Protein AF-A0A7S1C2R9-F1 (afdb_monomer_lite)

pLDDT: mean 73.94, std 21.94, range [29.36, 97.31]

Organism: NCBI:txid1486930

Sequence (151 aa):
DAVAAARERGIQVCCGVLPLAQVRETYSAVRFLAEHVPIEALYGLSLPQLSKRERRAVATRRAGKWSRDWEALGAGKGGKGVAWSPMLLCEELALARGYHLGQRGNKGRPDAHRAGLEILADAVDGLCGLAFAPPAPPGGAGEEDGDGGGA

Radius of gyration: 20.27 Å; chains: 1; bounding box: 37×37×85 Å

InterPro domains:
  IPR043358 Ras GTPase GNL1-like [PTHR45709] (8-136)

Foldseek 3Di:
DVLVVLLVVLVCLLQCVDPLVPDPDLQSNLQNLVVPFVLCVLLVFDQPQDDPVRLVVQQVPDPDPDDDDPVPPDPDPHDPRDDDGSQRSLQRQQLVVLAAPDDPGSPHRRPSSVSSSVVSVCSNVCVSPDDDDPPDPPPPDDPDDDPPDDD

Structure (mmCIF, N/CA/C/O backbone):
data_AF-A0A7S1C2R9-F1
#
_entry.id   AF-A0A7S1C2R9-F1
#
loop_
_atom_site.group_PDB
_atom_site.id
_atom_site.type_symbol
_atom_site.label_atom_id
_atom_site.label_alt_id
_atom_site.label_comp_id
_atom_site.label_asym_id
_atom_site.label_entity_id
_atom_site.label_seq_id
_atom_site.pdbx_PDB_ins_code
_atom_site.Cartn_x
_atom_site.Cartn_y
_atom_site.Cartn_z
_atom_site.occupancy
_atom_site.B_iso_or_equiv
_atom_site.auth_seq_id
_atom_site.auth_comp_id
_atom_site.auth_asym_id
_atom_site.auth_atom_id
_atom_site.pdbx_PDB_model_num
ATOM 1 N N . ASP A 1 1 ? 21.770 7.759 -6.870 1.00 72.88 1 ASP A N 1
ATOM 2 C CA . ASP A 1 1 ? 20.734 8.716 -6.435 1.00 72.88 1 ASP A CA 1
ATOM 3 C C . ASP A 1 1 ? 19.739 7.998 -5.521 1.00 72.88 1 ASP A C 1
ATOM 5 O O . ASP A 1 1 ? 19.388 6.858 -5.813 1.00 72.88 1 ASP A O 1
ATOM 9 N N . ALA A 1 2 ? 19.337 8.594 -4.396 1.00 74.62 2 ALA A N 1
ATOM 10 C CA . ALA A 1 2 ? 18.595 7.898 -3.331 1.00 74.62 2 ALA A CA 1
ATOM 11 C C . ALA A 1 2 ? 17.174 7.478 -3.753 1.00 74.62 2 ALA A C 1
ATOM 13 O O . ALA A 1 2 ? 16.669 6.446 -3.315 1.00 74.62 2 ALA A O 1
ATOM 14 N N . VAL A 1 3 ? 16.544 8.251 -4.643 1.00 75.31 3 VAL A N 1
ATOM 15 C CA . VAL A 1 3 ? 15.195 7.965 -5.161 1.00 75.31 3 VAL A CA 1
ATOM 16 C C . VAL A 1 3 ? 15.194 6.730 -6.065 1.00 75.31 3 VAL A C 1
ATOM 18 O O . VAL A 1 3 ? 14.299 5.895 -5.962 1.00 75.31 3 VAL A O 1
ATOM 21 N N . ALA A 1 4 ? 16.216 6.580 -6.911 1.00 81.19 4 ALA A N 1
ATOM 22 C CA . ALA A 1 4 ? 16.352 5.424 -7.793 1.00 81.19 4 ALA A CA 1
ATOM 23 C C . ALA A 1 4 ? 16.545 4.125 -6.993 1.00 81.19 4 ALA A C 1
ATOM 25 O O . ALA A 1 4 ? 15.860 3.141 -7.255 1.00 81.19 4 ALA A O 1
ATOM 26 N N . ALA A 1 5 ? 17.391 4.156 -5.956 1.00 84.06 5 ALA A N 1
ATOM 27 C CA . ALA A 1 5 ? 17.596 3.013 -5.064 1.00 84.06 5 ALA A CA 1
ATOM 28 C C . ALA A 1 5 ? 16.313 2.625 -4.302 1.00 84.06 5 ALA A C 1
ATOM 30 O O . ALA A 1 5 ? 16.008 1.443 -4.149 1.00 84.06 5 ALA A O 1
ATOM 31 N N . ALA A 1 6 ? 15.520 3.609 -3.858 1.00 82.81 6 ALA A N 1
ATOM 32 C CA . ALA A 1 6 ? 14.228 3.350 -3.221 1.00 82.81 6 ALA A CA 1
ATOM 33 C C . ALA A 1 6 ? 13.224 2.698 -4.187 1.00 82.81 6 ALA A C 1
ATOM 35 O O . ALA A 1 6 ? 12.493 1.794 -3.785 1.00 82.81 6 ALA A O 1
ATOM 36 N N . ARG A 1 7 ? 13.218 3.115 -5.461 1.00 86.81 7 ARG A N 1
ATOM 37 C CA . ARG A 1 7 ? 12.388 2.512 -6.513 1.00 86.81 7 ARG A CA 1
ATOM 38 C C . ARG A 1 7 ? 12.795 1.070 -6.803 1.00 86.81 7 ARG A C 1
ATOM 40 O O . ARG A 1 7 ? 11.932 0.202 -6.852 1.00 86.81 7 ARG A O 1
ATOM 47 N N . GLU A 1 8 ? 14.091 0.809 -6.956 1.00 91.19 8 GLU A N 1
ATOM 48 C CA . GLU A 1 8 ? 14.623 -0.541 -7.181 1.00 91.19 8 GLU A CA 1
ATOM 49 C C . GLU A 1 8 ? 14.257 -1.484 -6.030 1.00 91.19 8 GLU A C 1
ATOM 51 O O . GLU A 1 8 ? 13.727 -2.572 -6.251 1.00 91.19 8 GLU A O 1
ATOM 56 N N . ARG A 1 9 ? 14.438 -1.027 -4.786 1.00 90.81 9 ARG A N 1
ATOM 57 C CA . ARG A 1 9 ? 14.006 -1.778 -3.606 1.00 90.81 9 ARG A CA 1
ATOM 58 C C . ARG A 1 9 ? 12.491 -1.991 -3.584 1.00 90.81 9 ARG A C 1
ATOM 60 O O . ARG A 1 9 ? 12.044 -3.073 -3.224 1.00 90.81 9 ARG A O 1
ATOM 67 N N . GLY A 1 10 ? 11.708 -0.983 -3.970 1.00 92.69 10 GLY A N 1
ATOM 68 C CA . GLY A 1 10 ? 10.252 -1.085 -4.084 1.00 92.69 10 GLY A CA 1
ATOM 69 C C . GLY A 1 10 ? 9.824 -2.198 -5.039 1.00 92.69 10 GLY A C 1
ATOM 70 O O . GLY A 1 10 ? 8.987 -3.016 -4.669 1.00 92.69 10 GLY A O 1
ATOM 71 N N . ILE A 1 11 ? 10.464 -2.293 -6.208 1.00 94.06 11 ILE A N 1
ATOM 72 C CA . ILE A 1 11 ? 10.234 -3.376 -7.176 1.00 94.06 11 ILE A CA 1
ATOM 73 C C . ILE A 1 11 ? 10.551 -4.738 -6.551 1.00 94.06 11 ILE A C 1
ATOM 75 O O . ILE A 1 11 ? 9.721 -5.641 -6.606 1.00 94.06 11 ILE A O 1
ATOM 79 N N . GLN A 1 12 ? 11.711 -4.881 -5.902 1.00 94.56 12 GLN A N 1
ATOM 80 C CA . GLN A 1 12 ? 12.103 -6.144 -5.261 1.00 94.56 12 GLN A CA 1
ATOM 81 C C . GLN A 1 12 ? 11.098 -6.596 -4.191 1.00 94.56 12 GLN A C 1
ATOM 83 O O . GLN A 1 12 ? 10.835 -7.788 -4.063 1.00 94.56 12 GLN A O 1
ATOM 88 N N . VAL A 1 13 ? 10.520 -5.658 -3.436 1.00 95.81 13 VAL A N 1
ATOM 89 C CA . VAL A 1 13 ? 9.474 -5.949 -2.446 1.00 95.81 13 VAL A CA 1
ATOM 90 C C . VAL A 1 13 ? 8.178 -6.391 -3.125 1.00 95.81 13 VAL A C 1
ATOM 92 O O . VAL A 1 13 ? 7.631 -7.425 -2.757 1.00 95.81 13 VAL A O 1
ATOM 95 N N . CYS A 1 14 ? 7.704 -5.643 -4.126 1.00 94.25 14 CYS A N 1
ATOM 96 C CA . CYS A 1 14 ? 6.438 -5.938 -4.810 1.00 94.25 14 CYS A CA 1
ATOM 97 C C . CYS A 1 14 ? 6.479 -7.268 -5.572 1.00 94.25 14 CYS A C 1
ATOM 99 O O . CYS A 1 14 ? 5.459 -7.930 -5.703 1.00 94.25 14 CYS A O 1
ATOM 101 N N . CYS A 1 15 ? 7.655 -7.672 -6.053 1.00 93.56 15 CYS A N 1
ATOM 102 C CA . CYS A 1 15 ? 7.860 -8.950 -6.731 1.00 93.56 15 CYS A CA 1
ATOM 103 C C . CYS A 1 15 ? 8.222 -10.103 -5.776 1.00 93.56 15 CYS A C 1
ATOM 105 O O . CYS A 1 15 ? 8.597 -11.175 -6.245 1.00 93.56 15 CYS A O 1
ATOM 107 N N . GLY A 1 16 ? 8.186 -9.894 -4.454 1.00 93.38 16 GLY A N 1
ATOM 108 C CA . GLY A 1 16 ? 8.479 -10.935 -3.462 1.00 93.38 16 GLY A CA 1
ATOM 109 C C . GLY A 1 16 ? 9.948 -11.378 -3.396 1.00 93.38 16 GLY A C 1
ATOM 110 O O . GLY A 1 16 ? 10.258 -12.366 -2.736 1.00 93.38 16 GLY A O 1
ATOM 111 N N . VAL A 1 17 ? 10.868 -10.654 -4.045 1.00 95.56 17 VAL A N 1
ATOM 112 C CA . VAL A 1 17 ? 12.318 -10.916 -3.990 1.00 95.56 17 VAL A CA 1
ATOM 113 C C . VAL A 1 17 ? 12.869 -10.571 -2.607 1.00 95.56 17 VAL A C 1
ATOM 115 O O . VAL A 1 17 ? 13.676 -11.315 -2.051 1.00 95.56 17 VAL A O 1
ATOM 118 N N . LEU A 1 18 ? 12.420 -9.448 -2.031 1.00 93.75 18 LEU A N 1
ATOM 119 C CA . LEU A 1 18 ? 12.707 -9.102 -0.641 1.00 93.75 18 LEU A CA 1
ATOM 120 C C . LEU A 1 18 ? 11.584 -9.642 0.267 1.00 93.75 18 LEU A C 1
ATOM 122 O O . LEU A 1 18 ? 10.430 -9.255 0.077 1.00 93.75 18 LEU A O 1
ATOM 126 N N . PRO A 1 19 ? 11.891 -10.450 1.299 1.00 93.31 19 PRO A N 1
ATOM 127 C CA . PRO A 1 19 ? 10.877 -10.953 2.221 1.00 93.31 19 PRO A CA 1
ATOM 128 C C . PRO A 1 19 ? 10.149 -9.821 2.958 1.00 93.31 19 PRO A C 1
ATOM 130 O O . PRO A 1 19 ? 10.790 -8.964 3.573 1.00 93.31 19 PRO A O 1
ATOM 133 N N . LEU A 1 20 ? 8.812 -9.860 2.990 1.00 93.31 20 LEU A N 1
ATOM 134 C CA . LEU A 1 20 ? 7.993 -8.825 3.645 1.00 93.31 20 LEU A CA 1
ATOM 135 C C . LEU A 1 20 ? 8.312 -8.661 5.138 1.00 93.31 20 LEU A C 1
ATOM 137 O O . LEU A 1 20 ? 8.326 -7.545 5.648 1.00 93.31 20 LEU A O 1
ATOM 141 N N . ALA A 1 21 ? 8.690 -9.746 5.822 1.00 91.19 21 ALA A N 1
ATOM 142 C CA . ALA A 1 21 ? 9.122 -9.712 7.223 1.00 91.19 21 ALA A CA 1
ATOM 143 C C . ALA A 1 21 ? 10.378 -8.844 7.473 1.00 91.19 21 ALA A C 1
ATOM 145 O O . ALA A 1 21 ? 10.655 -8.470 8.611 1.00 91.19 21 ALA A O 1
ATOM 146 N N . GLN A 1 22 ? 11.152 -8.519 6.430 1.00 91.69 22 GLN A N 1
ATOM 147 C CA . GLN A 1 22 ? 12.354 -7.678 6.509 1.00 91.69 22 GLN A CA 1
ATOM 148 C C . GLN A 1 22 ? 12.097 -6.219 6.087 1.00 91.69 22 GLN A C 1
ATOM 150 O O . GLN A 1 22 ? 12.993 -5.368 6.166 1.00 91.69 22 GLN A O 1
ATOM 155 N N . VAL A 1 23 ? 10.880 -5.895 5.645 1.00 93.75 23 VAL A N 1
ATOM 156 C CA . VAL A 1 23 ? 10.508 -4.550 5.200 1.00 93.75 23 VAL A CA 1
ATOM 157 C C . VAL A 1 23 ? 10.283 -3.655 6.417 1.00 93.75 23 VAL A C 1
ATOM 159 O O . VAL A 1 23 ? 9.241 -3.690 7.054 1.00 93.75 23 VAL A O 1
ATOM 162 N N . ARG A 1 24 ? 11.265 -2.803 6.738 1.00 88.62 24 ARG A N 1
ATOM 163 C CA . ARG A 1 24 ? 11.142 -1.806 7.824 1.00 88.62 24 ARG A CA 1
ATOM 164 C C . ARG A 1 24 ? 10.388 -0.532 7.443 1.00 88.62 24 ARG A C 1
ATOM 166 O O . ARG A 1 24 ? 10.010 0.240 8.314 1.00 88.62 24 ARG A O 1
ATOM 173 N N . GLU A 1 25 ? 10.231 -0.283 6.150 1.00 89.69 25 GLU A N 1
ATOM 174 C CA . GLU A 1 25 ? 9.674 0.951 5.599 1.00 89.69 25 GLU A CA 1
ATOM 175 C C . GLU A 1 25 ? 8.813 0.556 4.399 1.00 89.69 25 GLU A C 1
ATOM 177 O O . GLU A 1 25 ? 9.338 0.009 3.429 1.00 89.69 25 GLU A O 1
ATOM 182 N N . THR A 1 26 ? 7.499 0.749 4.511 1.00 95.06 26 THR A N 1
ATOM 183 C CA . THR A 1 26 ? 6.511 0.285 3.526 1.00 95.06 26 THR A CA 1
ATOM 184 C C . THR A 1 26 ? 6.140 1.363 2.511 1.00 95.06 26 THR A C 1
ATOM 186 O O . THR A 1 26 ? 5.775 1.037 1.384 1.00 95.06 26 THR A O 1
ATOM 189 N N . TYR A 1 27 ? 6.273 2.645 2.849 1.00 93.19 27 TYR A N 1
ATOM 190 C CA . TYR A 1 27 ? 5.779 3.756 2.042 1.00 93.19 27 TYR A CA 1
ATOM 191 C C . TYR A 1 27 ? 6.501 3.892 0.708 1.00 93.19 27 TYR A C 1
ATOM 193 O O . TYR A 1 27 ? 5.854 4.254 -0.267 1.00 93.19 27 TYR A O 1
ATOM 201 N N . SER A 1 28 ? 7.801 3.599 0.612 1.00 90.88 28 SER A N 1
ATOM 202 C CA . SER A 1 28 ? 8.505 3.680 -0.679 1.00 90.88 28 SER A CA 1
ATOM 203 C C . SER A 1 28 ? 8.003 2.635 -1.678 1.00 90.88 28 SER A C 1
ATOM 205 O O . SER A 1 28 ? 7.849 2.937 -2.859 1.00 90.88 28 SER A O 1
ATOM 207 N N . ALA A 1 29 ? 7.708 1.421 -1.208 1.00 94.50 29 ALA A N 1
ATOM 208 C CA . ALA A 1 29 ? 7.172 0.353 -2.047 1.00 94.50 29 ALA A CA 1
ATOM 209 C C . ALA A 1 29 ? 5.688 0.593 -2.379 1.00 94.50 29 ALA A C 1
ATOM 211 O O . ALA A 1 29 ? 5.298 0.510 -3.539 1.00 94.50 29 ALA A O 1
ATOM 212 N N . VAL A 1 30 ? 4.886 1.018 -1.395 1.00 94.94 30 VAL A N 1
ATOM 213 C CA . VAL A 1 30 ? 3.491 1.438 -1.621 1.00 94.94 30 VAL A CA 1
ATOM 214 C C . VAL A 1 30 ? 3.422 2.618 -2.587 1.00 94.94 30 VAL A C 1
ATOM 216 O O . VAL A 1 30 ? 2.538 2.665 -3.433 1.00 94.94 30 VAL A O 1
ATOM 219 N N . ARG A 1 31 ? 4.373 3.556 -2.522 1.00 92.94 31 ARG A N 1
ATOM 220 C CA . ARG A 1 31 ? 4.480 4.648 -3.492 1.00 92.94 31 ARG A CA 1
ATOM 221 C C . ARG A 1 31 ? 4.686 4.124 -4.901 1.00 92.94 31 ARG A C 1
ATOM 223 O O . ARG A 1 31 ? 3.999 4.575 -5.806 1.00 92.94 31 ARG A O 1
ATOM 230 N N . PHE A 1 32 ? 5.634 3.206 -5.074 1.00 91.88 32 PHE A N 1
ATOM 231 C CA . PHE A 1 32 ? 5.886 2.599 -6.372 1.00 91.88 32 PHE A CA 1
ATOM 232 C C . PHE A 1 32 ? 4.611 1.941 -6.919 1.00 91.88 32 PHE A C 1
ATOM 234 O O . PHE A 1 32 ? 4.270 2.181 -8.072 1.00 91.88 32 PHE A O 1
ATOM 241 N N . LEU A 1 33 ? 3.860 1.208 -6.092 1.00 92.06 33 LEU A N 1
ATOM 242 C CA . LEU A 1 33 ? 2.571 0.638 -6.495 1.00 92.06 33 LEU A CA 1
ATOM 243 C C . LEU A 1 33 ? 1.538 1.710 -6.855 1.00 92.06 33 LEU A C 1
ATOM 245 O O . LEU A 1 33 ? 0.968 1.649 -7.936 1.00 92.06 33 LEU A O 1
ATOM 249 N N . ALA A 1 34 ? 1.341 2.717 -6.003 1.00 90.12 34 ALA A N 1
ATOM 250 C CA . ALA A 1 34 ? 0.366 3.789 -6.217 1.00 90.12 34 ALA A CA 1
ATOM 251 C C . ALA A 1 34 ? 0.661 4.655 -7.457 1.00 90.12 34 ALA A C 1
ATOM 253 O O . ALA A 1 34 ? -0.233 5.304 -7.988 1.00 90.12 34 ALA A O 1
ATOM 254 N N . GLU A 1 35 ? 1.910 4.677 -7.929 1.00 87.69 35 GLU A N 1
ATOM 255 C CA . GLU A 1 35 ? 2.289 5.334 -9.185 1.00 87.69 35 GLU A CA 1
ATOM 256 C C . GLU A 1 35 ? 1.865 4.532 -10.434 1.00 87.69 35 GLU A C 1
ATOM 258 O O . GLU A 1 35 ? 1.790 5.110 -11.515 1.00 87.69 35 GLU A O 1
ATOM 263 N N . HIS 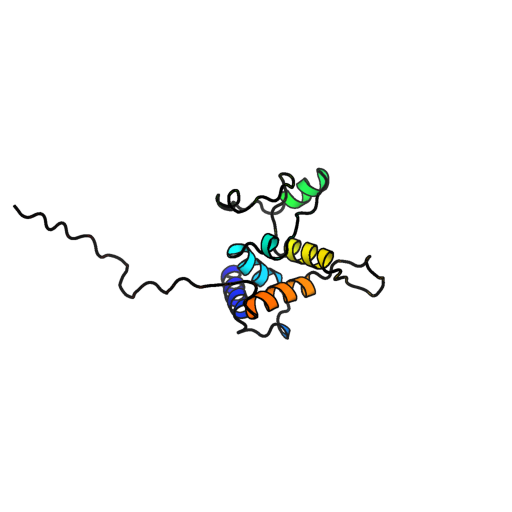A 1 36 ? 1.585 3.229 -10.305 1.00 88.75 36 HIS A N 1
ATOM 264 C CA . HIS A 1 36 ? 1.271 2.333 -11.431 1.00 88.75 36 HIS A CA 1
ATOM 265 C C . HIS A 1 36 ? -0.121 1.686 -11.332 1.00 88.75 36 HIS A C 1
ATOM 267 O O . HIS A 1 36 ? -0.641 1.202 -12.334 1.00 88.75 36 HIS A O 1
ATOM 273 N N . VAL A 1 37 ? -0.726 1.669 -10.142 1.00 87.56 37 VAL A N 1
ATOM 274 C CA . VAL A 1 37 ? -1.986 0.987 -9.831 1.00 87.56 37 VAL A CA 1
ATOM 275 C C . VAL A 1 37 ? -2.841 1.893 -8.932 1.00 87.56 37 VAL A C 1
ATOM 277 O O . VAL A 1 37 ? -2.308 2.452 -7.971 1.00 87.56 37 VAL A O 1
ATOM 280 N N . PRO A 1 38 ? -4.158 2.036 -9.184 1.00 86.31 38 PRO A N 1
ATOM 281 C CA . PRO A 1 38 ? -5.047 2.848 -8.349 1.00 86.31 38 PRO A CA 1
ATOM 282 C C . PRO A 1 38 ? -5.394 2.127 -7.033 1.00 86.31 38 PRO A C 1
ATOM 284 O O . PRO A 1 38 ? -6.469 1.543 -6.879 1.00 86.31 38 PRO A O 1
ATOM 287 N N . ILE A 1 39 ? -4.462 2.141 -6.076 1.00 86.88 39 ILE A N 1
ATOM 288 C CA . ILE A 1 39 ? -4.570 1.441 -4.783 1.00 86.88 39 ILE A CA 1
ATOM 289 C C . ILE A 1 39 ? -5.816 1.878 -4.001 1.00 86.88 39 ILE A C 1
ATOM 291 O O . ILE A 1 39 ? -6.533 1.042 -3.457 1.00 86.88 39 ILE A O 1
ATOM 295 N N . GLU A 1 40 ? -6.135 3.169 -3.979 1.00 85.31 40 GLU A N 1
ATOM 296 C CA . GLU A 1 40 ? -7.332 3.693 -3.320 1.00 85.31 40 GLU A CA 1
ATOM 297 C C . GLU A 1 40 ? -8.619 3.052 -3.842 1.00 85.31 40 GLU A C 1
ATOM 299 O O . GLU A 1 40 ? -9.514 2.752 -3.057 1.00 85.31 40 GLU A O 1
ATOM 304 N N . ALA A 1 41 ? -8.704 2.806 -5.150 1.00 84.75 41 ALA A N 1
ATOM 305 C CA . ALA A 1 41 ? -9.886 2.225 -5.763 1.00 84.75 41 ALA A CA 1
ATOM 306 C C . ALA A 1 41 ? -9.977 0.728 -5.451 1.00 84.75 41 ALA A C 1
ATOM 308 O O . ALA A 1 41 ? -11.058 0.248 -5.113 1.00 84.75 41 ALA A O 1
ATOM 309 N N . LEU A 1 42 ? -8.843 0.014 -5.491 1.00 86.25 42 LEU A N 1
ATOM 310 C CA . LEU A 1 42 ? -8.771 -1.413 -5.155 1.00 86.25 42 LEU A CA 1
ATOM 311 C C . LEU A 1 42 ? -9.254 -1.700 -3.728 1.00 86.25 42 LEU A C 1
ATOM 313 O O . LEU A 1 42 ? -9.973 -2.671 -3.505 1.00 86.25 42 LEU A O 1
ATOM 317 N N . TYR A 1 43 ? -8.912 -0.828 -2.779 1.00 86.00 43 TYR A N 1
ATOM 318 C CA . TYR A 1 43 ? -9.320 -0.966 -1.378 1.00 86.00 43 TYR A CA 1
ATOM 319 C C . TYR A 1 43 ? -10.601 -0.195 -1.019 1.00 86.00 43 TYR A C 1
ATOM 321 O O . TYR A 1 43 ? -11.015 -0.212 0.141 1.00 86.00 43 TYR A O 1
ATOM 329 N N . GLY A 1 44 ? -11.243 0.487 -1.975 1.00 83.81 44 GLY A N 1
ATOM 330 C CA . GLY A 1 44 ? -12.450 1.285 -1.725 1.00 83.81 44 GLY A CA 1
ATOM 331 C C . GLY A 1 44 ? -12.234 2.456 -0.756 1.00 83.81 44 GLY A C 1
ATOM 332 O O . GLY A 1 44 ? -13.151 2.841 -0.027 1.00 83.81 44 GLY A O 1
ATOM 333 N N . LEU A 1 45 ? -11.022 3.010 -0.714 1.00 83.69 45 LEU A N 1
ATOM 334 C CA . LEU A 1 45 ? -10.650 4.097 0.185 1.00 83.69 45 LEU A CA 1
ATOM 335 C C . LEU A 1 45 ? -11.218 5.429 -0.300 1.00 83.69 45 LEU A C 1
ATOM 337 O O . LEU A 1 45 ? -11.302 5.721 -1.493 1.00 83.69 45 LEU A O 1
ATOM 341 N N . SER A 1 46 ? -11.579 6.277 0.656 1.00 77.62 46 SER A N 1
ATOM 342 C CA . SER A 1 46 ? -12.042 7.639 0.403 1.00 77.62 46 SER A CA 1
ATOM 343 C C . SER A 1 46 ? -11.107 8.623 1.078 1.00 77.62 46 SER A C 1
ATOM 345 O O . SER A 1 46 ? -10.687 8.398 2.209 1.00 77.62 46 SER A O 1
ATOM 347 N N . LEU A 1 47 ? -10.796 9.729 0.400 1.00 76.38 47 LEU A N 1
ATOM 348 C CA . LEU A 1 47 ? -10.012 10.792 1.019 1.00 76.38 47 LEU A CA 1
ATOM 349 C C . LEU A 1 47 ? -10.736 11.300 2.275 1.00 76.38 47 LEU A C 1
ATOM 351 O O . LEU A 1 47 ? -11.957 11.513 2.228 1.00 76.38 47 LEU A O 1
ATOM 355 N N . PRO A 1 48 ? -10.008 11.567 3.372 1.00 69.12 48 PRO A N 1
ATOM 356 C CA . PRO A 1 48 ? -10.618 12.127 4.561 1.00 69.12 48 PRO A CA 1
ATOM 357 C C . PRO A 1 48 ? -11.212 13.497 4.229 1.00 69.12 48 PRO A C 1
ATOM 359 O O . PRO A 1 48 ? -10.594 14.332 3.557 1.00 69.12 48 PRO A O 1
ATOM 362 N N . GLN A 1 49 ? -12.424 13.754 4.719 1.00 58.59 49 GLN A N 1
ATOM 363 C CA . GLN A 1 49 ? -13.110 15.036 4.552 1.00 58.59 49 GLN A CA 1
ATOM 364 C C . GLN A 1 49 ? -12.453 16.103 5.445 1.00 58.59 49 GLN A C 1
ATOM 366 O O . GLN A 1 49 ? -12.988 16.500 6.476 1.00 58.59 49 GLN A O 1
ATOM 371 N N . LEU A 1 50 ? -11.262 16.563 5.061 1.00 53.84 50 LEU A N 1
ATOM 372 C CA . LEU A 1 50 ? -10.474 17.522 5.834 1.00 53.84 50 LEU A CA 1
ATOM 373 C C . LEU A 1 50 ? -11.145 18.906 5.846 1.00 53.84 50 LEU A C 1
ATOM 375 O O . LEU A 1 50 ? -11.641 19.402 4.827 1.00 53.84 50 LEU A O 1
ATOM 379 N N . SER A 1 51 ? -11.134 19.595 6.984 1.00 50.06 51 SER A N 1
ATOM 380 C CA . SER A 1 51 ? -11.595 20.984 7.084 1.00 50.06 51 SER A CA 1
ATOM 381 C C . SER A 1 51 ? -10.714 21.930 6.246 1.00 50.06 51 SER A C 1
ATOM 383 O O . SER A 1 51 ? -9.584 21.610 5.870 1.00 50.06 51 SER A O 1
ATOM 385 N N . LYS A 1 52 ? -11.202 23.143 5.936 1.00 42.00 52 LYS A N 1
ATOM 386 C CA . LYS A 1 52 ? -10.452 24.146 5.139 1.00 42.00 52 LYS A CA 1
ATOM 387 C C . LYS A 1 52 ? -9.055 24.451 5.712 1.00 42.00 52 LYS A C 1
ATOM 389 O O . LYS A 1 52 ? -8.120 24.697 4.952 1.00 42.00 52 LYS A O 1
ATOM 394 N N . ARG A 1 53 ? -8.918 24.432 7.044 1.00 44.56 53 ARG A N 1
ATOM 395 C CA . ARG A 1 53 ? -7.660 24.692 7.763 1.00 44.56 53 ARG A CA 1
ATOM 396 C C . ARG A 1 53 ? -6.670 23.538 7.599 1.00 44.56 53 ARG A C 1
ATOM 398 O O . ARG A 1 53 ? -5.490 23.783 7.362 1.00 44.56 53 ARG A O 1
ATOM 405 N N . GLU A 1 54 ? -7.163 22.306 7.664 1.00 46.97 54 GLU A N 1
ATOM 406 C CA . GLU A 1 54 ? -6.357 21.088 7.524 1.00 46.97 54 GLU A CA 1
ATOM 407 C C . GLU A 1 54 ? -5.868 20.902 6.081 1.00 46.97 54 GLU A C 1
ATOM 409 O O . GLU A 1 54 ? -4.693 20.609 5.864 1.00 46.97 54 GLU A O 1
ATOM 414 N N . ARG A 1 55 ? -6.705 21.226 5.081 1.00 46.97 55 ARG A N 1
ATOM 415 C CA . ARG A 1 55 ? -6.309 21.218 3.657 1.00 46.97 55 ARG A CA 1
ATOM 416 C C . ARG A 1 55 ? -5.111 22.123 3.364 1.00 46.97 55 ARG A C 1
ATOM 418 O O . ARG A 1 55 ? -4.203 21.729 2.639 1.00 46.97 55 ARG A O 1
ATOM 425 N N . ARG A 1 56 ? -5.066 23.327 3.949 1.00 40.53 56 ARG A N 1
ATOM 426 C CA . ARG A 1 56 ? -3.967 24.289 3.735 1.00 40.53 56 ARG A CA 1
ATOM 427 C C . ARG A 1 56 ? -2.643 23.817 4.357 1.00 40.53 56 ARG A C 1
ATOM 429 O O . ARG A 1 56 ? -1.577 24.143 3.840 1.00 40.53 56 ARG A O 1
ATOM 436 N N . ALA A 1 57 ? -2.698 23.035 5.436 1.00 48.19 57 ALA A N 1
ATOM 437 C CA . ALA A 1 57 ? -1.515 22.470 6.088 1.00 48.19 57 ALA A CA 1
ATOM 438 C C . ALA A 1 57 ? -0.906 21.294 5.299 1.00 48.19 57 ALA A C 1
ATOM 440 O O . ALA A 1 57 ? 0.314 21.162 5.252 1.00 48.19 57 ALA A O 1
ATOM 441 N N . VAL A 1 58 ? -1.742 20.481 4.642 1.00 48.31 58 VAL A N 1
ATOM 442 C CA . VAL A 1 58 ? -1.300 19.354 3.798 1.00 48.31 58 VAL A CA 1
ATOM 443 C C . VAL A 1 58 ? -0.806 19.841 2.429 1.00 48.31 58 VAL A C 1
ATOM 445 O O . VAL A 1 58 ? 0.275 19.456 1.991 1.00 48.31 58 VAL A O 1
ATOM 448 N N . ALA A 1 59 ? -1.524 20.770 1.789 1.00 44.25 59 ALA A N 1
ATOM 449 C CA . ALA A 1 59 ? -1.186 21.293 0.458 1.00 44.25 59 ALA A CA 1
ATOM 450 C C . ALA A 1 59 ? 0.136 22.088 0.398 1.00 44.25 59 ALA A C 1
ATOM 452 O O . ALA A 1 59 ? 0.716 22.261 -0.672 1.00 44.25 59 ALA A O 1
ATOM 453 N N . THR A 1 60 ? 0.631 22.581 1.536 1.00 37.41 60 THR A N 1
ATOM 454 C CA . THR A 1 60 ? 1.876 23.366 1.607 1.00 37.41 60 THR A CA 1
ATOM 455 C C . THR A 1 60 ? 3.143 22.506 1.591 1.00 37.41 60 THR A C 1
ATOM 457 O O . THR A 1 60 ? 4.241 23.046 1.457 1.00 37.41 60 THR A O 1
ATOM 460 N N . ARG A 1 61 ? 3.030 21.171 1.654 1.00 37.62 61 ARG A N 1
ATOM 461 C CA . ARG A 1 61 ? 4.173 20.251 1.572 1.00 37.62 61 ARG A CA 1
ATOM 462 C C . ARG A 1 61 ? 4.215 19.574 0.197 1.00 37.62 61 ARG A C 1
ATOM 464 O O . ARG A 1 61 ? 3.650 18.511 -0.002 1.00 37.62 61 ARG A O 1
ATOM 471 N N . ARG A 1 62 ? 4.933 20.211 -0.740 1.00 35.75 62 ARG A N 1
ATOM 472 C CA . ARG A 1 62 ? 5.290 19.715 -2.089 1.00 35.75 62 ARG A CA 1
ATOM 473 C C . ARG A 1 62 ? 4.105 19.366 -3.004 1.00 35.75 62 ARG A C 1
ATOM 475 O O . ARG A 1 62 ? 3.884 18.213 -3.360 1.00 35.75 62 ARG A O 1
ATOM 482 N N . ALA A 1 63 ? 3.471 20.404 -3.541 1.00 35.44 63 ALA A N 1
ATOM 483 C CA . ALA A 1 63 ? 2.802 20.330 -4.839 1.00 35.44 63 ALA A CA 1
ATOM 484 C C . ALA A 1 63 ? 3.858 20.219 -5.963 1.00 35.44 63 ALA A C 1
ATOM 486 O O . ALA A 1 63 ? 4.134 21.174 -6.686 1.00 35.44 63 ALA A O 1
ATOM 487 N N . GLY A 1 64 ? 4.521 19.063 -6.061 1.00 30.16 64 GLY A N 1
ATOM 488 C CA . GLY A 1 64 ? 5.198 18.670 -7.296 1.00 30.16 64 GLY A CA 1
ATOM 489 C C . GLY A 1 64 ? 4.145 18.458 -8.382 1.00 30.16 64 GLY A C 1
ATOM 490 O O . GLY A 1 64 ? 3.034 18.037 -8.086 1.00 30.16 64 GLY A O 1
ATOM 491 N N . LYS A 1 65 ? 4.450 18.821 -9.622 1.00 29.44 65 LYS A N 1
ATOM 492 C CA . LYS A 1 65 ? 3.528 18.759 -10.759 1.00 29.44 65 LYS A CA 1
ATOM 493 C C . LYS A 1 65 ? 3.270 17.291 -11.141 1.00 29.44 65 LYS A C 1
ATOM 495 O O . LYS A 1 65 ? 4.123 16.676 -11.768 1.00 29.44 65 LYS A O 1
ATOM 500 N N . TRP A 1 66 ? 2.117 16.748 -10.755 1.00 41.53 66 TRP A N 1
ATOM 501 C CA . TRP A 1 66 ? 1.634 15.435 -11.199 1.00 41.53 66 TRP A CA 1
ATOM 502 C C . TRP A 1 66 ? 0.804 15.601 -12.484 1.00 41.53 66 TRP A C 1
ATOM 504 O O . TRP A 1 66 ? 0.060 16.574 -12.626 1.00 41.53 66 TRP A O 1
ATOM 514 N N . SER A 1 67 ? 1.035 14.708 -13.449 1.00 34.28 67 SER A N 1
ATOM 515 C CA . SER A 1 67 ? 0.536 14.780 -14.831 1.00 34.28 67 SER A CA 1
ATOM 516 C C . SER A 1 67 ? -0.954 14.418 -14.957 1.00 34.28 67 SER A C 1
ATOM 518 O O . SER A 1 67 ? -1.566 13.891 -14.034 1.00 34.28 67 SER A O 1
ATOM 520 N N . ARG A 1 68 ? -1.529 14.773 -16.108 1.00 29.36 68 ARG A N 1
ATOM 521 C CA . ARG A 1 68 ? -2.912 15.205 -16.374 1.00 29.36 68 ARG A CA 1
ATOM 522 C C . ARG A 1 68 ? -4.015 14.139 -16.455 1.00 29.36 68 ARG A C 1
ATOM 524 O O . ARG A 1 68 ? -5.156 14.530 -16.662 1.00 29.36 68 ARG A O 1
ATOM 531 N N . ASP A 1 69 ? -3.749 12.866 -16.196 1.00 32.06 69 ASP A N 1
ATOM 532 C CA . ASP A 1 69 ? -4.719 11.800 -16.518 1.00 32.06 69 ASP A CA 1
ATOM 533 C C . ASP A 1 69 ? -5.453 11.209 -15.296 1.00 32.06 69 ASP A C 1
ATOM 535 O O . ASP A 1 69 ? -6.016 10.120 -15.353 1.00 32.06 69 ASP A O 1
ATOM 539 N N . TRP A 1 70 ? -5.489 11.936 -14.174 1.00 40.00 70 TRP A N 1
ATOM 540 C CA . TRP A 1 70 ? -6.166 11.500 -12.940 1.00 40.00 70 TRP A CA 1
ATOM 541 C C . TRP A 1 70 ? -7.671 11.826 -12.896 1.00 40.00 70 TRP A C 1
ATOM 543 O O . TRP A 1 70 ? -8.388 11.320 -12.036 1.00 40.00 70 TRP A O 1
ATOM 553 N N . GLU A 1 71 ? -8.183 12.644 -13.821 1.00 36.00 71 GLU A N 1
ATOM 554 C CA . GLU A 1 71 ? -9.623 12.936 -13.912 1.00 36.00 71 GLU A CA 1
ATOM 555 C C . GLU A 1 71 ? -10.421 11.772 -14.536 1.00 36.00 71 GLU A C 1
ATOM 557 O O . GLU A 1 71 ? -11.622 11.656 -14.292 1.00 36.00 71 GLU A O 1
ATOM 562 N N . ALA A 1 72 ? -9.762 10.875 -15.282 1.00 33.50 72 ALA A N 1
ATOM 563 C CA . ALA A 1 72 ? -10.412 9.789 -16.019 1.00 33.50 72 ALA A CA 1
ATOM 564 C C . ALA A 1 72 ? -10.653 8.506 -15.194 1.00 33.50 72 ALA A C 1
ATOM 566 O O . ALA A 1 72 ? -11.571 7.754 -15.511 1.00 33.50 72 ALA A O 1
ATOM 567 N N . LEU A 1 73 ? -9.889 8.260 -14.121 1.00 38.62 73 LEU A N 1
ATOM 568 C CA . LEU A 1 73 ? -9.972 7.024 -13.316 1.00 38.62 73 LEU A CA 1
ATOM 569 C C . LEU A 1 73 ? -10.841 7.137 -12.054 1.00 38.62 73 LEU A C 1
ATOM 571 O O . LEU A 1 73 ? -10.755 6.317 -11.148 1.00 38.62 73 LEU A O 1
ATOM 575 N N . GLY A 1 74 ? -11.743 8.116 -12.018 1.00 33.69 74 GLY A N 1
ATOM 576 C CA . GLY A 1 74 ? -12.676 8.262 -10.909 1.00 33.69 74 GLY A CA 1
ATOM 577 C C . GLY A 1 74 ? -12.059 9.065 -9.779 1.00 33.69 74 GLY A C 1
ATOM 578 O O . GLY A 1 74 ? -11.707 8.545 -8.723 1.00 33.69 74 GLY A O 1
ATOM 579 N N . ALA A 1 75 ? -12.030 10.382 -9.976 1.00 40.78 75 ALA A N 1
ATOM 580 C CA . ALA A 1 75 ? -12.079 11.316 -8.868 1.00 40.78 75 ALA A CA 1
ATOM 581 C C . ALA A 1 75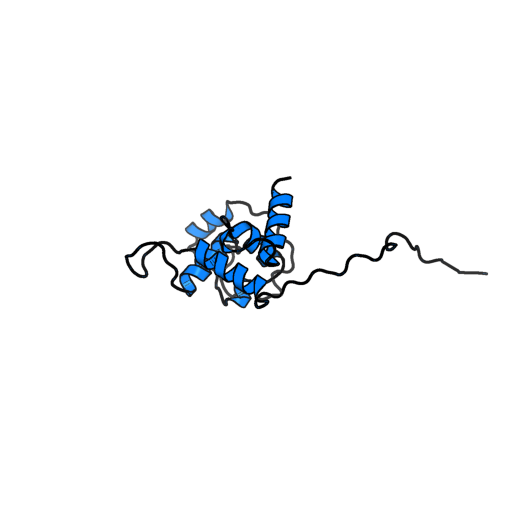 ? -13.294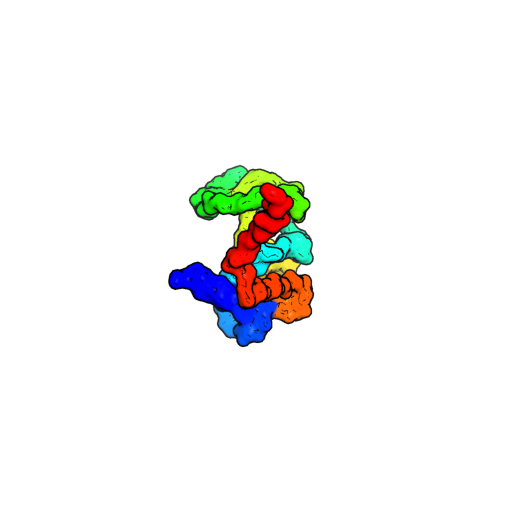 10.956 -7.996 1.00 40.78 75 ALA A C 1
ATOM 583 O O . ALA A 1 75 ? -14.430 11.350 -8.278 1.00 40.78 75 ALA A O 1
ATOM 584 N N . GLY A 1 76 ? -13.053 10.178 -6.938 1.00 38.12 76 GLY A N 1
ATOM 585 C CA . GLY A 1 76 ? -13.998 9.996 -5.853 1.00 38.12 76 GLY A CA 1
ATOM 586 C C . GLY A 1 76 ? -14.523 11.371 -5.456 1.00 38.12 76 GLY A C 1
ATOM 587 O O . GLY A 1 76 ? -13.764 12.327 -5.280 1.00 38.12 76 GLY A O 1
ATOM 588 N N . LYS A 1 77 ? -15.847 11.496 -5.418 1.00 36.88 77 LYS A N 1
ATOM 589 C CA . LYS A 1 77 ? -16.597 12.734 -5.198 1.00 36.88 77 LYS A CA 1
ATOM 590 C C . LYS A 1 77 ? -16.273 13.292 -3.800 1.00 36.88 77 LYS A C 1
ATOM 592 O O . LYS A 1 77 ? -17.002 13.057 -2.845 1.00 36.88 77 LYS A O 1
ATOM 597 N N . GLY A 1 78 ? -15.154 14.005 -3.672 1.00 37.03 78 GLY A N 1
ATOM 598 C CA . GLY A 1 78 ? -14.555 14.339 -2.378 1.00 37.03 78 GLY A CA 1
ATOM 599 C C . GLY A 1 78 ? -13.545 15.485 -2.436 1.00 37.03 78 GLY A C 1
ATOM 600 O O . GLY A 1 78 ? -12.384 15.318 -2.103 1.00 37.03 78 GLY A O 1
ATOM 601 N N . GLY A 1 79 ? -14.005 16.670 -2.848 1.00 38.91 79 GLY A N 1
ATOM 602 C CA . GLY A 1 79 ? -13.499 17.964 -2.371 1.00 38.91 79 GLY A CA 1
ATOM 603 C C . GLY A 1 79 ? -12.028 18.327 -2.629 1.00 38.91 79 GLY A C 1
ATOM 604 O O . GLY A 1 79 ? -11.192 18.181 -1.744 1.00 38.91 79 GLY A O 1
ATOM 605 N N . LYS A 1 80 ? -11.777 18.981 -3.773 1.00 42.03 80 LYS A N 1
ATOM 606 C CA . LYS A 1 80 ? -10.612 19.831 -4.114 1.00 42.03 80 LYS A CA 1
ATOM 607 C C . LYS A 1 80 ? -9.688 20.162 -2.917 1.00 42.03 80 LYS A C 1
ATOM 609 O O . LYS A 1 80 ? -10.043 20.994 -2.077 1.00 42.03 80 LYS A O 1
ATOM 614 N N . GLY A 1 81 ? -8.499 19.548 -2.863 1.00 50.69 81 GLY A N 1
ATOM 615 C CA . GLY A 1 81 ? -7.380 20.041 -2.042 1.00 50.69 81 GLY A CA 1
ATOM 616 C C . GLY A 1 81 ? -6.430 19.020 -1.405 1.00 50.69 81 GLY A C 1
ATOM 617 O O . GLY A 1 81 ? -5.456 19.456 -0.798 1.00 50.69 81 GLY A O 1
ATOM 618 N N . VAL A 1 82 ? -6.674 17.710 -1.504 1.00 59.12 82 VAL A N 1
ATOM 619 C CA . VAL A 1 82 ? -5.819 16.678 -0.884 1.00 59.12 82 VAL A CA 1
ATOM 620 C C . VAL A 1 82 ? -5.534 15.607 -1.927 1.00 59.12 82 VAL A C 1
ATOM 622 O O . VAL A 1 82 ? -6.467 15.056 -2.498 1.00 59.12 82 VAL A O 1
ATOM 625 N N . ALA A 1 83 ? -4.258 15.365 -2.212 1.00 72.88 83 ALA A N 1
ATOM 626 C CA . ALA A 1 83 ? -3.832 14.265 -3.069 1.00 72.88 83 ALA A CA 1
ATOM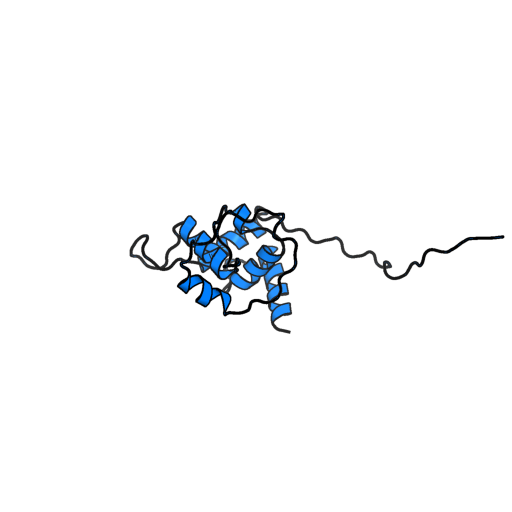 627 C C . ALA A 1 83 ? -3.507 13.044 -2.203 1.00 72.88 83 ALA A C 1
ATOM 629 O O . ALA A 1 83 ? -3.040 13.197 -1.069 1.00 72.88 83 ALA A O 1
ATOM 630 N N . TRP A 1 84 ? -3.719 11.845 -2.743 1.00 80.62 84 TRP A N 1
ATOM 631 C CA . TRP A 1 84 ? -3.250 10.626 -2.101 1.00 80.62 84 TRP A CA 1
ATOM 632 C C . TRP A 1 84 ? -1.733 10.667 -1.938 1.00 80.62 84 TRP A C 1
ATOM 634 O O . TRP A 1 84 ? -0.988 11.055 -2.836 1.00 80.62 84 TRP A O 1
ATOM 644 N N . SER A 1 85 ? -1.280 10.273 -0.754 1.00 86.81 85 SER A N 1
ATOM 645 C CA . SER A 1 85 ? 0.124 9.994 -0.490 1.00 8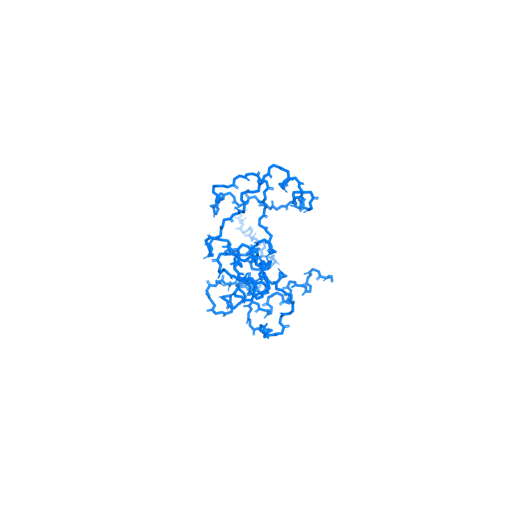6.81 85 SER A CA 1
ATOM 646 C C . SER A 1 85 ? 0.238 8.553 0.001 1.00 86.81 85 SER A C 1
ATOM 648 O O . SER A 1 85 ? -0.732 8.044 0.563 1.00 86.81 85 SER A O 1
ATOM 650 N N . PRO A 1 86 ? 1.401 7.900 -0.140 1.00 90.12 86 PRO A N 1
ATOM 651 C CA . PRO A 1 86 ? 1.596 6.537 0.359 1.00 90.12 86 PRO A CA 1
ATOM 652 C C . PRO A 1 86 ? 1.281 6.420 1.853 1.00 90.12 86 PRO A C 1
ATOM 654 O O . PRO A 1 86 ? 0.693 5.444 2.300 1.00 90.12 86 PRO A O 1
ATOM 657 N N . MET A 1 87 ? 1.625 7.459 2.618 1.00 90.94 87 MET A N 1
ATOM 658 C CA . MET A 1 87 ? 1.300 7.547 4.036 1.00 90.94 87 MET A CA 1
ATOM 659 C C . MET A 1 87 ? -0.211 7.608 4.264 1.00 90.94 87 MET A C 1
ATOM 661 O O . MET A 1 87 ? -0.729 6.838 5.062 1.00 90.94 87 MET A O 1
ATOM 665 N N . LEU A 1 88 ? -0.911 8.478 3.530 1.00 89.12 88 LEU A N 1
ATOM 666 C CA . LEU A 1 88 ? -2.359 8.636 3.656 1.00 89.12 88 LEU A CA 1
ATOM 667 C C . LEU A 1 88 ? -3.117 7.374 3.219 1.00 89.12 88 LEU A C 1
ATOM 669 O O . LEU A 1 88 ? -4.067 6.990 3.883 1.00 89.12 88 LEU A O 1
ATOM 673 N N . LEU A 1 89 ? -2.673 6.700 2.153 1.00 90.88 89 LEU A N 1
ATOM 674 C CA . LEU A 1 89 ? -3.224 5.407 1.732 1.00 90.88 89 LEU A CA 1
ATOM 675 C C . LEU A 1 89 ? -3.132 4.377 2.863 1.00 90.88 89 LEU A C 1
ATOM 677 O O . LEU A 1 89 ? -4.133 3.764 3.224 1.00 90.88 89 LEU A O 1
ATOM 681 N N . CYS A 1 90 ? -1.947 4.227 3.459 1.00 94.75 90 CYS A N 1
ATOM 682 C CA . CYS A 1 90 ? -1.741 3.300 4.566 1.00 94.75 90 CYS A CA 1
ATOM 683 C C . CYS A 1 90 ? -2.545 3.685 5.819 1.00 94.75 90 CYS A C 1
ATOM 685 O O . CYS A 1 90 ? -3.045 2.804 6.513 1.00 94.75 90 CYS A O 1
ATOM 687 N N . GLU A 1 91 ? -2.667 4.976 6.137 1.00 91.75 91 GLU A N 1
ATOM 688 C CA . GLU A 1 91 ? -3.441 5.448 7.292 1.00 91.75 91 GLU A CA 1
ATOM 689 C C . GLU A 1 91 ? -4.948 5.225 7.106 1.00 91.75 91 GLU A C 1
ATOM 691 O O . GLU A 1 91 ? -5.595 4.696 8.010 1.00 91.75 91 GLU A O 1
ATOM 696 N N . GLU A 1 92 ? -5.502 5.552 5.937 1.00 91.19 92 GLU A N 1
ATOM 697 C CA . GLU A 1 92 ? -6.921 5.321 5.636 1.00 91.19 92 GLU A CA 1
ATOM 698 C C . GLU A 1 92 ? -7.245 3.825 5.552 1.00 91.19 92 GLU A C 1
ATOM 700 O O . GLU A 1 92 ? -8.279 3.392 6.063 1.00 91.19 92 GLU A O 1
ATOM 705 N N . LEU A 1 93 ? -6.345 3.002 4.999 1.00 92.56 93 LEU A N 1
ATOM 706 C CA . LEU A 1 93 ? -6.509 1.547 5.026 1.00 92.56 93 LEU A CA 1
ATOM 707 C C . LEU A 1 93 ? -6.460 1.004 6.460 1.00 92.56 93 LEU A C 1
ATOM 709 O O . LEU A 1 93 ? -7.283 0.168 6.830 1.00 92.56 93 LEU A O 1
ATOM 713 N N . ALA A 1 94 ? -5.540 1.501 7.293 1.00 92.88 94 ALA A N 1
ATOM 714 C CA . ALA A 1 94 ? -5.475 1.120 8.700 1.00 92.88 94 ALA A CA 1
ATOM 715 C C . ALA A 1 94 ? -6.782 1.458 9.433 1.00 92.88 94 ALA A C 1
ATOM 717 O O . ALA A 1 94 ? -7.306 0.615 10.161 1.00 92.88 94 ALA A O 1
ATOM 718 N N . LEU A 1 95 ? -7.351 2.644 9.198 1.00 89.31 95 LEU A N 1
ATOM 719 C CA . LEU A 1 95 ? -8.651 3.038 9.748 1.00 89.31 95 LEU A CA 1
ATOM 720 C C . LEU A 1 95 ? -9.783 2.129 9.253 1.00 89.31 95 LEU A C 1
ATOM 722 O O . LEU A 1 95 ? -10.555 1.624 10.068 1.00 89.31 95 LEU A O 1
ATOM 726 N N . ALA A 1 96 ? -9.852 1.868 7.945 1.00 87.12 96 ALA A N 1
ATOM 727 C CA . ALA A 1 96 ? -10.870 1.010 7.338 1.00 87.12 96 ALA A CA 1
ATOM 728 C C . ALA A 1 96 ? -10.828 -0.435 7.869 1.00 87.12 96 ALA A C 1
ATOM 730 O O . ALA A 1 96 ? -11.872 -1.062 8.049 1.00 87.12 96 ALA A O 1
ATOM 731 N N . ARG A 1 97 ? -9.630 -0.959 8.160 1.00 88.25 97 ARG A N 1
ATOM 732 C CA . ARG A 1 97 ? -9.416 -2.307 8.716 1.00 88.25 97 ARG A CA 1
ATOM 733 C C . ARG A 1 97 ? -9.451 -2.373 10.244 1.00 88.25 97 ARG A C 1
ATOM 735 O O . ARG A 1 97 ? -9.419 -3.465 10.809 1.00 88.25 97 ARG A O 1
ATOM 742 N N . GLY A 1 98 ? -9.499 -1.232 10.930 1.00 87.25 98 GLY A N 1
ATOM 743 C CA . GLY A 1 98 ? -9.438 -1.172 12.390 1.00 87.25 98 GLY A CA 1
ATOM 744 C C . GLY A 1 98 ? -8.045 -1.449 12.974 1.00 87.25 98 GLY A C 1
ATOM 745 O O . GLY A 1 98 ? -7.932 -1.826 14.143 1.00 87.25 98 GLY A O 1
ATOM 746 N N . TYR A 1 99 ? -6.975 -1.262 12.200 1.00 91.31 99 TYR A N 1
ATOM 747 C CA . TYR A 1 99 ? -5.597 -1.421 12.659 1.00 91.31 99 TYR A CA 1
ATOM 748 C C . TYR A 1 99 ? -5.153 -0.213 13.481 1.00 91.31 99 TYR A C 1
ATOM 750 O O . TYR A 1 99 ? -4.991 0.890 12.962 1.00 91.31 99 TYR A O 1
ATOM 758 N N . HIS A 1 100 ? -4.913 -0.431 14.772 1.00 88.81 100 HIS A N 1
ATOM 759 C CA . HIS A 1 100 ? -4.539 0.617 15.715 1.00 88.81 100 HIS A CA 1
ATOM 760 C C . HIS A 1 100 ? -3.360 0.182 16.592 1.00 88.81 100 HIS A C 1
ATOM 762 O O . HIS A 1 100 ? -3.273 -0.967 17.024 1.00 88.81 100 HIS A O 1
ATOM 768 N N . LEU A 1 101 ? -2.475 1.128 16.902 1.00 83.81 101 LEU A N 1
ATOM 769 C CA . LEU A 1 101 ? -1.377 0.966 17.847 1.00 83.81 101 LEU A CA 1
ATOM 770 C C . LEU A 1 101 ? -1.872 1.169 19.290 1.00 83.81 101 LEU A C 1
ATOM 772 O O . LEU A 1 101 ? -2.478 2.194 19.614 1.00 83.81 101 LEU A O 1
ATOM 776 N N . GLY A 1 102 ? -1.528 0.223 20.172 1.00 74.75 102 GLY A N 1
ATOM 777 C CA . GLY A 1 102 ? -1.793 0.272 21.616 1.00 74.75 102 GLY A CA 1
ATOM 778 C C . GLY A 1 102 ? -3.045 -0.495 22.065 1.00 74.75 102 GLY A C 1
ATOM 779 O O . GLY A 1 102 ? -4.002 -0.665 21.322 1.00 74.75 102 GLY A O 1
ATOM 780 N N . GLN A 1 103 ? -3.058 -0.959 23.321 1.00 60.38 103 GLN A N 1
ATOM 781 C CA . GLN A 1 103 ? -4.098 -1.865 23.847 1.00 60.38 103 GLN A CA 1
ATOM 782 C C . GL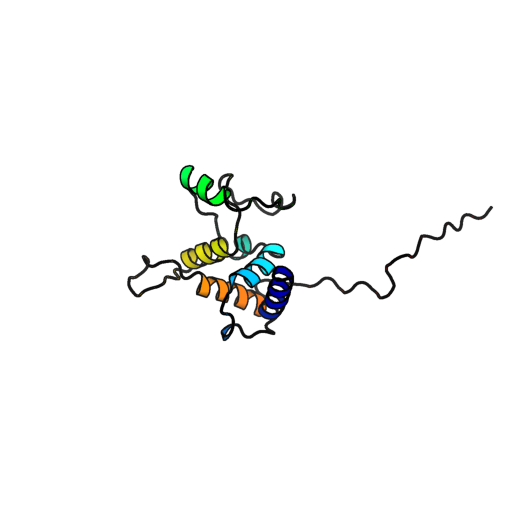N A 1 103 ? -5.463 -1.208 24.146 1.00 60.38 103 GLN A C 1
ATOM 784 O O . GLN A 1 103 ? -6.397 -1.898 24.553 1.00 60.38 103 GLN A O 1
ATOM 789 N N . ARG A 1 104 ? -5.627 0.111 23.968 1.00 55.00 104 ARG A N 1
ATOM 790 C CA . ARG A 1 104 ? -6.882 0.818 24.293 1.00 55.00 104 ARG A CA 1
ATOM 791 C C . ARG A 1 104 ? -7.818 0.952 23.084 1.00 55.00 104 ARG A C 1
ATOM 793 O O . ARG A 1 104 ? -8.155 2.060 22.674 1.00 55.00 104 ARG A O 1
ATOM 800 N N . GLY A 1 105 ? -8.292 -0.188 22.582 1.00 57.94 105 GLY A N 1
ATOM 801 C CA . GLY A 1 105 ? -9.420 -0.288 21.644 1.00 57.94 105 GLY A CA 1
ATOM 802 C C . GLY A 1 105 ? -9.294 0.543 20.356 1.00 57.94 105 GLY A C 1
ATOM 803 O O . GLY A 1 105 ? -8.204 0.929 19.945 1.00 57.94 105 GLY A O 1
ATOM 804 N N . ASN A 1 106 ? -10.439 0.853 19.738 1.00 57.84 106 ASN A N 1
ATOM 805 C CA . ASN A 1 106 ? -10.574 1.578 18.460 1.00 57.84 106 ASN A CA 1
ATOM 806 C C . ASN A 1 106 ? -10.233 3.090 18.549 1.00 57.84 106 ASN A C 1
ATOM 808 O O . ASN A 1 106 ? -10.844 3.914 17.875 1.00 57.84 106 ASN A O 1
ATOM 812 N N . LYS A 1 107 ? -9.348 3.476 19.480 1.00 64.19 107 LYS A N 1
ATOM 813 C CA . LYS A 1 107 ? -8.949 4.866 19.781 1.00 64.19 107 LYS A CA 1
ATOM 814 C C . LYS A 1 107 ? -7.432 5.081 19.700 1.00 64.19 107 LYS A C 1
ATOM 816 O O . LYS A 1 107 ? -6.951 6.157 20.051 1.00 64.19 107 LYS A O 1
ATOM 821 N N . GLY A 1 108 ? -6.675 4.050 19.322 1.00 77.94 108 GLY A N 1
ATOM 822 C CA . GLY A 1 108 ? -5.229 4.145 19.124 1.00 77.94 108 GLY A CA 1
ATOM 823 C C . GLY A 1 108 ? -4.864 4.955 17.878 1.00 77.94 108 GLY A C 1
ATOM 824 O O . GLY A 1 108 ? -5.723 5.317 17.079 1.00 77.94 108 GLY A O 1
ATOM 825 N N . ARG A 1 109 ? -3.572 5.238 17.690 1.00 84.31 109 ARG A N 1
ATOM 826 C CA . ARG A 1 109 ? -3.081 5.783 16.413 1.00 84.31 109 ARG A CA 1
ATOM 827 C C . ARG A 1 109 ? -3.225 4.702 15.330 1.00 84.31 109 ARG A C 1
ATOM 829 O O . ARG A 1 109 ? -2.885 3.563 15.642 1.00 84.31 109 ARG A O 1
ATOM 836 N N . PRO A 1 110 ? -3.650 5.015 14.095 1.00 89.44 110 PRO A N 1
ATOM 837 C CA . PRO A 1 110 ? -3.705 4.022 13.023 1.00 89.44 110 PRO A CA 1
ATOM 838 C C . PRO A 1 110 ? -2.348 3.335 12.804 1.00 89.44 110 PRO A C 1
ATOM 840 O O . PRO A 1 110 ? -1.307 4.001 12.768 1.00 89.44 110 PRO A O 1
ATOM 843 N N . ASP A 1 111 ? -2.349 2.009 12.672 1.00 93.06 111 ASP A N 1
ATOM 844 C CA . ASP A 1 111 ? -1.148 1.218 12.377 1.00 93.06 111 ASP A CA 1
ATOM 845 C C . ASP A 1 111 ? -0.904 1.164 10.861 1.00 93.06 111 ASP A C 1
ATOM 847 O O . ASP A 1 111 ? -1.200 0.187 10.168 1.00 93.06 111 ASP A O 1
ATOM 851 N N . ALA A 1 112 ? -0.363 2.269 10.344 1.00 93.25 112 ALA A N 1
ATOM 852 C CA . ALA A 1 112 ? -0.057 2.440 8.926 1.00 93.25 112 ALA A CA 1
ATOM 853 C C . ALA A 1 112 ? 1.016 1.462 8.417 1.00 93.25 112 ALA A C 1
ATOM 855 O O . ALA A 1 112 ? 1.041 1.131 7.233 1.00 93.25 112 ALA A O 1
ATOM 856 N N . HIS A 1 113 ? 1.909 0.983 9.288 1.00 94.94 113 HIS A N 1
ATOM 857 C CA . HIS A 1 113 ? 2.930 0.027 8.871 1.00 94.94 113 HIS A CA 1
ATOM 858 C C . HIS A 1 113 ? 2.301 -1.330 8.554 1.00 94.94 113 HIS A C 1
ATOM 860 O O . HIS A 1 113 ? 2.547 -1.869 7.476 1.00 94.94 113 HIS A O 1
ATOM 866 N N . ARG A 1 114 ? 1.431 -1.833 9.441 1.00 95.19 114 ARG A N 1
ATOM 867 C CA . ARG A 1 114 ? 0.661 -3.060 9.204 1.00 95.19 114 ARG A CA 1
ATOM 868 C C . ARG A 1 114 ? -0.198 -2.964 7.944 1.00 95.19 114 ARG A C 1
ATOM 870 O O . ARG A 1 114 ? -0.182 -3.891 7.144 1.00 95.19 114 ARG A O 1
ATOM 877 N N . ALA A 1 115 ? -0.898 -1.846 7.747 1.00 96.56 115 ALA A N 1
ATOM 878 C CA . ALA A 1 115 ? -1.674 -1.615 6.528 1.00 96.56 115 ALA A CA 1
ATOM 879 C C . ALA A 1 115 ? -0.791 -1.606 5.270 1.00 96.56 115 ALA A C 1
ATOM 881 O O . ALA A 1 115 ? -1.134 -2.217 4.265 1.00 96.56 115 ALA A O 1
ATOM 882 N N . GLY A 1 116 ? 0.386 -0.977 5.335 1.00 96.81 116 GLY A N 1
ATOM 883 C CA . GLY A 1 116 ? 1.346 -1.013 4.235 1.00 96.81 116 GLY A CA 1
ATOM 884 C C . GLY A 1 116 ? 1.847 -2.425 3.922 1.00 96.81 116 GLY A C 1
ATOM 885 O O . GLY A 1 116 ? 2.033 -2.744 2.756 1.00 96.81 116 GLY A O 1
ATOM 886 N N . LEU A 1 117 ? 2.040 -3.285 4.927 1.00 97.31 117 LEU A N 1
ATOM 887 C CA . LEU A 1 117 ? 2.408 -4.687 4.700 1.00 97.31 117 LEU A CA 1
ATOM 888 C C . LEU A 1 117 ? 1.281 -5.491 4.035 1.00 97.31 117 LEU A C 1
ATOM 890 O O . LEU A 1 117 ? 1.595 -6.334 3.206 1.00 97.31 117 LEU A O 1
ATOM 894 N N . GLU A 1 118 ? 0.009 -5.215 4.348 1.00 96.88 118 GLU A N 1
ATOM 895 C CA . GLU A 1 118 ? -1.147 -5.821 3.656 1.00 96.88 118 GLU A CA 1
ATOM 896 C C . GLU A 1 118 ? -1.140 -5.463 2.166 1.00 96.88 118 GLU A C 1
ATOM 898 O O . GLU A 1 118 ? -1.188 -6.357 1.332 1.00 96.88 118 GLU A O 1
ATOM 903 N N . ILE A 1 119 ? -0.947 -4.182 1.828 1.00 96.31 119 ILE A N 1
ATOM 904 C CA . ILE A 1 119 ? -0.856 -3.738 0.423 1.00 96.31 119 ILE A CA 1
ATOM 905 C C . ILE A 1 119 ? 0.264 -4.470 -0.325 1.00 96.31 119 ILE A C 1
ATOM 907 O O . ILE A 1 119 ? 0.104 -4.881 -1.473 1.00 96.31 119 ILE A O 1
ATOM 911 N N . LEU A 1 120 ? 1.423 -4.622 0.316 1.00 96.56 120 LEU A N 1
ATOM 912 C CA . LEU A 1 120 ? 2.570 -5.286 -0.300 1.00 96.56 120 LEU A CA 1
ATOM 913 C C . LEU A 1 120 ? 2.375 -6.801 -0.410 1.00 96.56 120 LEU A C 1
ATOM 915 O O . LEU A 1 120 ? 2.826 -7.381 -1.392 1.00 96.56 120 LEU A O 1
ATOM 919 N N . ALA A 1 121 ? 1.705 -7.429 0.558 1.00 96.62 121 ALA A N 1
ATOM 920 C CA . ALA A 1 121 ? 1.325 -8.836 0.481 1.00 96.62 121 ALA A CA 1
ATOM 921 C C . ALA A 1 121 ? 0.367 -9.078 -0.687 1.00 96.62 121 ALA A C 1
ATOM 923 O O . ALA A 1 121 ? 0.649 -9.923 -1.527 1.00 96.62 121 ALA A O 1
ATOM 924 N N . ASP A 1 122 ? -0.666 -8.250 -0.828 1.00 95.88 122 ASP A N 1
ATOM 925 C CA . ASP A 1 122 ? -1.632 -8.341 -1.924 1.00 95.88 122 ASP A CA 1
ATOM 926 C C . ASP A 1 122 ? -0.979 -8.124 -3.302 1.00 95.88 122 ASP A C 1
ATOM 928 O O . ASP A 1 122 ? -1.406 -8.713 -4.295 1.00 95.88 122 ASP A O 1
ATOM 932 N N . ALA A 1 123 ? 0.076 -7.308 -3.393 1.00 94.56 123 ALA A N 1
ATOM 933 C CA . ALA A 1 123 ? 0.871 -7.182 -4.617 1.00 94.56 123 ALA A CA 1
ATOM 934 C C . ALA A 1 123 ? 1.662 -8.457 -4.942 1.00 94.56 123 ALA A C 1
ATOM 936 O O . ALA A 1 123 ? 1.673 -8.888 -6.094 1.00 94.56 123 ALA A O 1
ATOM 937 N N . VAL A 1 124 ? 2.279 -9.083 -3.936 1.00 95.19 124 VAL A N 1
ATOM 938 C CA . VAL A 1 124 ? 3.016 -10.347 -4.097 1.00 95.19 124 VAL A CA 1
ATOM 939 C C . VAL A 1 124 ? 2.072 -11.506 -4.435 1.00 95.19 124 VAL A C 1
ATOM 941 O O . VAL A 1 124 ? 2.394 -12.323 -5.296 1.00 95.19 124 VAL A O 1
ATOM 944 N N . ASP A 1 125 ? 0.891 -11.541 -3.817 1.00 93.94 125 ASP A N 1
ATOM 945 C CA . ASP A 1 125 ? -0.143 -12.560 -4.034 1.00 93.94 125 ASP A CA 1
ATOM 946 C C . ASP A 1 125 ? -0.920 -12.353 -5.352 1.00 93.94 125 ASP A C 1
ATOM 948 O O . ASP A 1 125 ? -1.744 -13.185 -5.736 1.00 93.94 125 ASP A O 1
ATOM 952 N N . GLY A 1 126 ? -0.654 -11.259 -6.076 1.00 90.75 126 GLY A N 1
ATOM 953 C CA . GLY A 1 126 ? -1.246 -10.963 -7.383 1.00 90.75 126 GLY A CA 1
ATOM 954 C C . GLY A 1 126 ? -2.644 -10.336 -7.335 1.00 90.75 126 GLY A C 1
ATOM 955 O O . GLY A 1 126 ? -3.273 -10.176 -8.381 1.00 90.75 126 GLY A O 1
ATOM 956 N N . LEU A 1 127 ? -3.127 -9.944 -6.154 1.00 89.25 127 LEU A N 1
ATOM 957 C CA . LEU A 1 127 ? -4.371 -9.185 -5.986 1.00 89.25 127 LEU A CA 1
ATOM 958 C C . LEU A 1 127 ? -4.210 -7.736 -6.475 1.00 89.25 127 LEU A C 1
ATOM 960 O O . LEU A 1 127 ? -5.119 -7.189 -7.099 1.00 89.25 127 LEU A O 1
ATOM 964 N N . CYS A 1 128 ? -3.034 -7.137 -6.261 1.00 86.50 128 CYS A N 1
ATOM 965 C CA . CYS A 1 128 ? -2.630 -5.892 -6.916 1.00 86.50 128 CYS A CA 1
ATOM 966 C C . CYS A 1 128 ? -1.761 -6.217 -8.139 1.00 86.50 128 CYS A C 1
ATOM 968 O O . CYS A 1 128 ? -0.541 -6.339 -8.034 1.00 86.50 128 CYS A O 1
ATOM 970 N N . GLY A 1 129 ? -2.390 -6.371 -9.307 1.00 82.19 129 GLY A N 1
ATOM 971 C CA . GLY A 1 129 ? -1.698 -6.752 -10.539 1.00 82.19 129 GLY A CA 1
ATOM 972 C C . GLY A 1 129 ? -0.651 -5.725 -10.986 1.00 82.19 129 GLY A C 1
ATOM 973 O O . GLY A 1 129 ? -0.992 -4.599 -11.343 1.00 82.19 129 GLY A O 1
ATOM 974 N N . LEU A 1 130 ? 0.617 -6.139 -11.022 1.00 85.88 130 LEU A N 1
ATOM 975 C CA . LEU A 1 130 ? 1.729 -5.386 -11.600 1.00 85.88 130 LEU A CA 1
ATOM 976 C C . LEU A 1 130 ? 2.293 -6.158 -12.798 1.00 85.88 130 LEU A C 1
ATOM 978 O O . LEU A 1 130 ? 2.621 -7.337 -12.687 1.00 85.88 130 LEU A O 1
ATOM 982 N N . ALA A 1 131 ? 2.449 -5.480 -13.933 1.00 88.94 131 ALA A N 1
ATOM 983 C CA . ALA A 1 131 ? 3.098 -6.032 -15.115 1.00 88.94 131 ALA A CA 1
ATOM 984 C C . ALA A 1 131 ? 4.180 -5.074 -15.616 1.00 88.94 131 ALA A C 1
ATOM 986 O O . ALA A 1 131 ? 4.034 -3.853 -15.545 1.00 88.94 131 ALA A O 1
ATOM 987 N N . PHE A 1 132 ? 5.261 -5.637 -16.147 1.00 88.94 132 PHE A N 1
ATOM 988 C CA . PHE A 1 132 ? 6.307 -4.870 -16.810 1.00 88.94 132 PHE A CA 1
ATOM 989 C C . PHE A 1 132 ? 6.088 -4.933 -18.315 1.00 88.94 132 PHE A C 1
ATOM 991 O O . PHE A 1 132 ? 5.806 -6.001 -18.862 1.00 88.94 132 PHE A O 1
ATOM 998 N N . ALA A 1 133 ? 6.230 -3.789 -18.984 1.00 88.19 133 ALA A N 1
ATOM 999 C CA . ALA A 1 133 ? 6.294 -3.771 -20.436 1.00 88.19 133 ALA A CA 1
ATOM 1000 C C . ALA A 1 133 ? 7.439 -4.688 -20.904 1.00 88.19 133 ALA A C 1
ATOM 1002 O O . ALA A 1 133 ? 8.474 -4.755 -20.226 1.00 88.19 133 ALA A O 1
ATOM 1003 N N . PRO A 1 134 ? 7.274 -5.395 -22.035 1.00 90.38 134 PRO A N 1
ATOM 1004 C CA . PRO A 1 134 ? 8.361 -6.188 -22.585 1.00 90.38 134 PRO A CA 1
ATOM 1005 C C . PRO A 1 134 ? 9.585 -5.288 -22.815 1.00 90.38 134 PRO A C 1
ATOM 1007 O O . PRO A 1 134 ? 9.423 -4.104 -23.138 1.00 90.38 134 PRO A O 1
ATOM 1010 N N . PRO A 1 135 ? 10.811 -5.814 -22.652 1.00 89.75 135 PRO A N 1
ATOM 1011 C CA . PRO A 1 135 ? 11.996 -5.059 -23.019 1.00 89.75 135 PRO A CA 1
ATOM 1012 C C . PRO A 1 135 ? 11.911 -4.692 -24.502 1.00 89.75 135 PRO A C 1
ATOM 1014 O O . PRO A 1 135 ? 11.446 -5.491 -25.319 1.00 89.75 135 PRO A O 1
ATOM 1017 N N . ALA A 1 136 ? 12.354 -3.483 -24.850 1.00 86.19 136 ALA A N 1
ATOM 1018 C CA . ALA A 1 136 ? 12.446 -3.092 -26.250 1.00 86.19 136 ALA A CA 1
ATOM 1019 C C . ALA A 1 136 ? 13.311 -4.120 -27.008 1.00 86.19 136 ALA A C 1
ATOM 1021 O O . ALA A 1 136 ? 14.321 -4.580 -26.460 1.00 86.19 136 ALA A O 1
ATOM 1022 N N . PRO A 1 137 ? 12.932 -4.505 -28.240 1.00 85.00 137 PRO A N 1
ATOM 1023 C CA . PRO A 1 137 ? 13.738 -5.424 -29.027 1.00 85.00 137 PRO A CA 1
ATOM 1024 C C . PRO A 1 137 ? 15.147 -4.842 -29.224 1.00 85.00 137 PRO A C 1
ATOM 1026 O O . PRO A 1 137 ? 15.288 -3.621 -29.378 1.00 85.00 137 PRO A O 1
ATOM 1029 N N . PRO A 1 138 ? 16.198 -5.684 -29.228 1.00 73.38 138 PRO A N 1
ATOM 1030 C CA . PRO A 1 138 ? 17.554 -5.233 -29.514 1.00 73.38 138 PRO A CA 1
ATOM 1031 C C . PRO A 1 138 ? 17.620 -4.765 -30.979 1.00 73.38 138 PRO A C 1
ATOM 1033 O O . PRO A 1 138 ? 17.808 -5.575 -31.878 1.00 73.38 138 PRO A O 1
ATOM 1036 N N . GLY A 1 139 ? 17.389 -3.470 -31.222 1.00 65.69 139 GLY A N 1
ATOM 1037 C CA . GLY A 1 139 ? 17.379 -2.865 -32.563 1.00 65.69 139 GLY A CA 1
ATOM 1038 C C . GLY A 1 139 ? 16.377 -1.722 -32.784 1.00 65.69 139 GLY A C 1
ATOM 1039 O O . GLY A 1 139 ? 16.476 -1.026 -33.783 1.00 65.69 139 GLY A O 1
ATOM 1040 N N . GLY A 1 140 ? 15.442 -1.466 -31.862 1.00 57.25 140 GLY A N 1
ATOM 1041 C CA . GLY A 1 140 ? 14.383 -0.452 -32.030 1.00 57.25 140 GLY A CA 1
ATOM 1042 C C . GLY A 1 140 ? 14.798 1.012 -31.814 1.00 57.25 140 GLY A C 1
ATOM 1043 O O . GLY A 1 140 ? 14.043 1.770 -31.210 1.00 57.25 140 GLY A O 1
ATOM 1044 N N . ALA A 1 141 ? 15.992 1.405 -32.257 1.00 54.19 141 ALA A N 1
ATOM 1045 C CA . ALA A 1 141 ? 16.424 2.798 -32.326 1.00 54.19 141 ALA A CA 1
ATOM 1046 C C . ALA A 1 141 ? 17.012 3.062 -33.720 1.00 54.19 141 ALA A C 1
ATOM 1048 O O . ALA A 1 141 ? 18.207 2.882 -33.931 1.00 54.19 141 ALA A O 1
ATOM 1049 N N . GLY A 1 142 ? 16.149 3.483 -34.651 1.00 53.12 142 GLY A N 1
ATOM 1050 C CA . GLY A 1 142 ? 16.539 4.006 -35.962 1.00 53.12 142 GLY A CA 1
ATOM 1051 C C . GLY A 1 142 ? 16.482 3.002 -37.111 1.00 53.12 142 GLY A C 1
ATOM 1052 O O . GLY A 1 142 ? 17.513 2.689 -37.692 1.00 53.12 142 GLY A O 1
ATOM 1053 N N . GLU A 1 143 ? 15.286 2.554 -37.487 1.00 52.31 143 GLU A N 1
ATOM 1054 C CA . GLU A 1 143 ? 15.037 2.189 -38.884 1.00 52.31 143 GLU A CA 1
ATOM 1055 C C . GLU A 1 143 ? 14.160 3.308 -39.445 1.00 52.31 143 GLU A C 1
ATOM 1057 O O . GLU A 1 143 ? 12.955 3.359 -39.215 1.00 52.31 143 GLU A O 1
ATOM 1062 N N . GLU A 1 144 ? 14.828 4.316 -40.010 1.00 53.41 144 GLU A N 1
ATOM 1063 C CA . GLU A 1 144 ? 14.183 5.368 -40.786 1.00 53.41 144 GLU A CA 1
ATOM 1064 C C . GLU A 1 144 ? 13.544 4.703 -42.004 1.00 53.41 144 GLU A C 1
ATOM 1066 O O . GLU A 1 144 ? 14.211 3.981 -42.748 1.00 53.41 144 GLU A O 1
ATOM 1071 N N . ASP A 1 145 ? 12.240 4.921 -42.162 1.00 49.56 145 ASP A N 1
ATOM 1072 C CA . ASP A 1 145 ? 11.460 4.491 -43.311 1.00 49.56 145 ASP A CA 1
ATOM 1073 C C . ASP A 1 145 ? 12.200 4.853 -44.606 1.00 49.56 145 ASP A C 1
ATOM 1075 O O . ASP A 1 145 ? 12.392 6.025 -44.939 1.00 49.56 145 ASP A O 1
ATOM 1079 N N . GLY A 1 146 ? 12.633 3.827 -45.336 1.00 50.16 146 GLY A N 1
ATOM 1080 C CA . GLY A 1 146 ? 13.163 3.987 -46.677 1.00 50.16 146 GLY A CA 1
ATOM 1081 C C . GLY A 1 146 ? 12.084 4.563 -47.586 1.00 50.16 146 GLY A C 1
ATOM 1082 O O . GLY A 1 146 ? 11.161 3.853 -47.984 1.00 50.16 146 GLY A O 1
ATOM 1083 N N . ASP A 1 147 ? 12.233 5.834 -47.956 1.00 50.22 147 ASP A N 1
ATOM 1084 C CA . ASP A 1 147 ? 11.561 6.423 -49.112 1.00 50.22 147 ASP A CA 1
ATOM 1085 C C . ASP A 1 147 ? 12.142 5.796 -50.388 1.00 50.22 147 ASP A C 1
ATOM 1087 O O . ASP A 1 147 ? 13.038 6.315 -51.052 1.00 50.22 147 ASP A O 1
ATOM 1091 N N . GLY A 1 148 ? 11.664 4.591 -50.694 1.00 54.34 148 GLY A N 1
ATOM 1092 C CA . GLY A 1 148 ? 11.791 3.957 -51.996 1.00 54.34 148 GLY A CA 1
ATOM 1093 C C . GLY A 1 148 ? 10.779 4.555 -52.969 1.00 54.34 148 GLY A C 1
ATOM 1094 O O . GLY A 1 148 ? 9.851 3.867 -53.389 1.00 54.34 148 GLY A O 1
ATOM 1095 N N . GLY A 1 149 ? 10.951 5.827 -53.323 1.00 45.50 149 GLY A N 1
ATOM 1096 C CA . GLY A 1 149 ? 10.199 6.515 -54.370 1.00 45.50 149 GLY A CA 1
ATOM 1097 C C . GLY A 1 149 ? 11.035 6.659 -55.638 1.00 45.50 149 GLY A C 1
ATOM 1098 O O . GLY A 1 149 ? 11.600 7.716 -55.898 1.00 45.50 149 GLY A O 1
ATOM 1099 N N . GLY A 1 150 ? 11.144 5.586 -56.422 1.00 48.00 150 GLY A N 1
ATOM 1100 C CA . GLY A 1 150 ? 11.739 5.644 -57.755 1.00 48.00 150 GLY A CA 1
ATOM 1101 C C . GLY A 1 150 ? 10.823 6.336 -58.769 1.00 48.00 150 GLY A C 1
ATOM 1102 O O . GLY A 1 150 ? 9.668 5.936 -58.914 1.00 48.00 150 GLY A O 1
ATOM 1103 N N . ALA A 1 151 ? 11.370 7.315 -59.493 1.00 43.03 151 ALA A N 1
ATOM 1104 C CA . ALA A 1 151 ? 11.175 7.566 -60.927 1.00 43.03 151 ALA A CA 1
ATOM 1105 C C . ALA A 1 151 ? 12.240 8.558 -61.419 1.00 43.03 151 ALA A C 1
ATOM 1107 O O . ALA A 1 151 ? 12.353 9.646 -60.812 1.00 43.03 151 ALA A O 1
#

Secondary structure (DSSP, 8-state):
-HHHHHHHHHHHHHTTSS-GGG-S--HHHHHHHHHHS-HHHHTT-------HHHHHHHHTS------S-SSTTT--S--SS----HHHHHHHHHHHHT-EESSSGGGSEE-HHHHHHHHHHHHHTTSS---PPPPPPTT-S----------